Protein AF-A0A016TRS3-F1 (afdb_monomer_lite)

Sequence (82 aa):
MNDLASELGRRKRAGWGADESIEGVMKKTKNTRLRAQLFKTTVFPALTYASEIWALHKQDENTVSVVERSIESVMLGVNILT

pLDDT: mean 71.5, std 8.87, range [38.72, 83.25]

Structure (mmCIF, N/CA/C/O backbone):
data_AF-A0A016TRS3-F1
#
_entry.id   AF-A0A016TRS3-F1
#
loop_
_atom_site.group_PDB
_atom_site.id
_atom_site.type_symbol
_atom_site.label_atom_id
_atom_site.label_alt_id
_atom_site.label_comp_id
_atom_site.label_asym_id
_atom_site.label_entity_id
_atom_site.label_seq_id
_atom_site.pdbx_PDB_ins_code
_atom_site.Cartn_x
_atom_site.Cartn_y
_atom_site.Cartn_z
_atom_site.occupancy
_atom_site.B_iso_or_equiv
_atom_site.auth_seq_id
_atom_site.auth_comp_id
_atom_site.auth_asym_id
_atom_site.auth_atom_id
_atom_site.pdbx_PDB_model_num
ATOM 1 N N . MET A 1 1 ? 9.131 -3.282 -28.699 1.00 51.84 1 MET A N 1
ATOM 2 C CA . MET A 1 1 ? 9.556 -2.192 -27.787 1.00 51.84 1 MET A CA 1
ATOM 3 C C . MET A 1 1 ? 8.395 -1.433 -27.129 1.00 51.84 1 MET A C 1
ATOM 5 O O . MET A 1 1 ? 8.589 -0.982 -26.014 1.00 51.84 1 MET A O 1
ATOM 9 N N . ASN A 1 2 ? 7.189 -1.355 -27.715 1.00 60.31 2 ASN A N 1
ATOM 10 C CA . ASN A 1 2 ? 6.025 -0.676 -27.094 1.00 60.31 2 ASN A CA 1
ATOM 11 C C . ASN A 1 2 ? 5.212 -1.524 -26.088 1.00 60.31 2 ASN A C 1
ATOM 13 O O . ASN A 1 2 ? 4.328 -1.006 -25.406 1.00 60.31 2 ASN A O 1
ATOM 17 N N . ASP A 1 3 ? 5.503 -2.822 -26.001 1.00 70.00 3 ASP A N 1
ATOM 18 C CA . ASP A 1 3 ? 4.729 -3.782 -25.205 1.00 70.00 3 ASP A CA 1
ATOM 19 C C . ASP A 1 3 ? 4.990 -3.630 -23.695 1.00 70.00 3 ASP A C 1
ATOM 21 O O . ASP A 1 3 ? 4.063 -3.524 -22.896 1.00 70.00 3 ASP A O 1
ATOM 25 N N . LEU A 1 4 ? 6.262 -3.452 -23.315 1.00 71.88 4 LEU A N 1
ATOM 26 C CA . LEU A 1 4 ? 6.691 -3.318 -21.919 1.00 71.88 4 LEU A CA 1
ATOM 27 C C . LEU A 1 4 ? 6.126 -2.058 -21.243 1.00 71.88 4 LEU A C 1
ATOM 29 O O . LEU A 1 4 ? 5.669 -2.117 -20.106 1.00 71.88 4 LEU A O 1
ATOM 33 N N . ALA A 1 5 ? 6.121 -0.924 -21.951 1.00 72.44 5 ALA A N 1
ATOM 34 C CA . ALA A 1 5 ? 5.571 0.330 -21.434 1.00 72.44 5 ALA A CA 1
ATOM 35 C C . ALA A 1 5 ? 4.045 0.248 -21.243 1.00 72.44 5 ALA A C 1
ATOM 37 O O . ALA A 1 5 ? 3.508 0.745 -20.251 1.00 72.44 5 ALA A O 1
ATOM 38 N N . SER A 1 6 ? 3.345 -0.425 -22.163 1.00 77.38 6 SER A N 1
ATOM 39 C CA . SER A 1 6 ? 1.904 -0.666 -22.039 1.00 77.38 6 SER A CA 1
ATOM 40 C C . SER A 1 6 ? 1.581 -1.619 -20.890 1.00 77.38 6 SER A C 1
ATOM 42 O O . SER A 1 6 ? 0.660 -1.350 -20.118 1.00 77.38 6 SER A O 1
ATOM 44 N N . GLU A 1 7 ? 2.350 -2.695 -20.735 1.00 77.75 7 GLU A N 1
ATOM 45 C CA . GLU A 1 7 ? 2.184 -3.672 -19.659 1.00 77.75 7 GLU A CA 1
ATOM 46 C C . GLU A 1 7 ? 2.469 -3.059 -18.282 1.00 77.75 7 GLU A C 1
ATOM 48 O O . GLU A 1 7 ? 1.683 -3.235 -17.347 1.00 77.75 7 GLU A O 1
ATOM 53 N N . LEU A 1 8 ? 3.516 -2.237 -18.165 1.00 74.31 8 LEU A N 1
ATOM 54 C CA . LEU A 1 8 ? 3.798 -1.477 -16.946 1.00 74.31 8 LEU A CA 1
ATOM 55 C C . LEU A 1 8 ? 2.648 -0.513 -16.615 1.00 74.31 8 LEU A C 1
ATOM 57 O O . LEU A 1 8 ? 2.204 -0.443 -15.468 1.00 74.31 8 LEU A O 1
ATOM 61 N N . GLY A 1 9 ? 2.092 0.166 -17.624 1.00 77.25 9 GLY A N 1
ATOM 62 C CA . GLY A 1 9 ? 0.915 1.021 -17.463 1.00 77.25 9 GLY A CA 1
ATOM 63 C C . GLY A 1 9 ? -0.333 0.263 -16.990 1.00 77.25 9 GLY A C 1
ATOM 64 O O . GLY A 1 9 ? -1.096 0.783 -16.173 1.00 77.25 9 GLY A O 1
ATOM 65 N N . ARG A 1 10 ? -0.546 -0.978 -17.450 1.00 83.25 10 ARG A N 1
ATOM 66 C CA . ARG A 1 10 ? -1.646 -1.839 -16.973 1.00 83.25 10 ARG A CA 1
ATOM 67 C C . ARG A 1 10 ? -1.433 -2.275 -15.528 1.00 83.25 10 ARG A C 1
ATOM 69 O O . ARG A 1 10 ? -2.368 -2.179 -14.735 1.00 83.25 10 ARG A O 1
ATOM 76 N N . ARG A 1 11 ? -0.215 -2.690 -15.172 1.00 78.06 11 ARG A N 1
ATOM 77 C CA . ARG A 1 11 ? 0.139 -3.109 -13.807 1.00 78.06 11 ARG A CA 1
ATOM 78 C C . ARG A 1 11 ? 0.051 -1.963 -12.811 1.00 78.06 11 ARG A C 1
ATOM 80 O O . ARG A 1 11 ? -0.482 -2.160 -11.727 1.00 78.06 11 ARG A O 1
ATOM 87 N N . LYS A 1 12 ? 0.475 -0.756 -13.198 1.00 74.69 12 LYS A N 1
ATOM 88 C CA . LYS A 1 12 ? 0.352 0.444 -12.359 1.00 74.69 12 LYS A CA 1
ATOM 89 C C . LYS A 1 12 ? -1.113 0.768 -12.051 1.00 74.69 12 LYS A C 1
ATOM 91 O O . LYS A 1 12 ? -1.449 1.026 -10.902 1.00 74.69 12 LYS A O 1
ATOM 96 N N . ARG A 1 13 ? -2.003 0.681 -13.050 1.00 78.69 13 ARG A N 1
ATOM 97 C CA . ARG A 1 13 ? -3.454 0.864 -12.847 1.00 78.69 13 ARG A CA 1
ATOM 98 C C . ARG A 1 13 ? -4.069 -0.221 -11.962 1.00 78.69 13 ARG A C 1
ATOM 100 O O . ARG A 1 13 ? -4.883 0.097 -11.103 1.00 78.69 13 ARG A O 1
ATOM 107 N N . ALA A 1 14 ? -3.678 -1.480 -12.157 1.00 79.25 14 ALA A N 1
ATOM 108 C CA . ALA A 1 14 ? -4.148 -2.584 -11.323 1.00 79.25 14 ALA A CA 1
ATOM 109 C C . ALA A 1 14 ? -3.674 -2.444 -9.865 1.00 79.25 14 ALA A C 1
ATOM 111 O O . ALA A 1 14 ? -4.462 -2.652 -8.947 1.00 79.25 14 ALA A O 1
ATOM 112 N N . GLY A 1 15 ? -2.418 -2.030 -9.659 1.00 76.88 15 GLY A N 1
ATOM 113 C CA . GLY A 1 15 ? -1.866 -1.734 -8.337 1.00 76.88 15 GLY A CA 1
ATOM 114 C C . GLY A 1 15 ? -2.607 -0.593 -7.642 1.00 76.88 15 GLY A C 1
ATOM 115 O O . GLY A 1 15 ? -2.993 -0.740 -6.489 1.00 76.88 15 GLY A O 1
ATOM 116 N N . TRP A 1 16 ? -2.896 0.495 -8.363 1.00 76.06 16 TRP A N 1
ATOM 117 C CA . TRP A 1 16 ? -3.643 1.633 -7.817 1.00 76.06 16 TRP A CA 1
ATOM 118 C C . TRP A 1 16 ? -5.074 1.269 -7.393 1.00 76.06 16 TRP A C 1
ATOM 120 O O . TRP A 1 16 ? -5.513 1.639 -6.310 1.00 76.06 16 TRP A O 1
ATOM 130 N N . GLY A 1 17 ? -5.795 0.487 -8.206 1.00 78.31 17 GLY A N 1
ATOM 131 C CA . GLY A 1 17 ? -7.146 0.037 -7.844 1.00 78.31 17 GLY A CA 1
ATOM 132 C C . GLY A 1 17 ? -7.168 -0.900 -6.629 1.00 78.31 17 GLY A C 1
ATOM 133 O O . GLY A 1 17 ? -8.108 -0.867 -5.833 1.00 78.31 17 GLY A O 1
ATOM 134 N N . ALA A 1 18 ? -6.128 -1.722 -6.458 1.00 76.50 18 ALA A N 1
ATOM 135 C CA . ALA A 1 18 ? -5.983 -2.563 -5.273 1.00 76.50 18 ALA A CA 1
ATOM 136 C C . ALA A 1 18 ? -5.699 -1.727 -4.015 1.00 76.50 18 ALA A C 1
ATOM 138 O O . ALA A 1 18 ? -6.285 -1.999 -2.966 1.00 76.50 18 ALA A O 1
ATOM 139 N N . ASP A 1 19 ? -4.862 -0.694 -4.132 1.00 71.31 19 ASP A N 1
ATOM 140 C CA . ASP A 1 19 ? -4.539 0.222 -3.035 1.00 71.31 19 ASP A CA 1
ATOM 141 C C . ASP A 1 19 ? -5.780 0.983 -2.539 1.00 71.31 19 ASP A C 1
ATOM 143 O O . ASP A 1 19 ? -6.078 0.971 -1.346 1.00 71.31 19 ASP A O 1
ATOM 147 N N . GLU A 1 20 ? -6.604 1.513 -3.449 1.00 78.44 20 GLU A N 1
ATOM 148 C CA . GLU A 1 20 ? -7.857 2.204 -3.102 1.00 78.44 20 GLU A CA 1
ATOM 149 C C . GLU A 1 20 ? -8.859 1.278 -2.379 1.00 78.44 20 GLU A C 1
ATOM 151 O O . GLU A 1 20 ? -9.507 1.661 -1.397 1.00 78.44 20 GLU A O 1
ATOM 156 N N . SER A 1 21 ? -8.949 0.012 -2.803 1.00 78.44 21 SER A N 1
ATOM 157 C CA . SER A 1 21 ? -9.770 -0.993 -2.119 1.00 78.44 21 SER A CA 1
ATOM 158 C C . SER A 1 21 ? -9.253 -1.292 -0.705 1.00 78.44 21 SER A C 1
ATOM 160 O O . SER A 1 21 ? -10.049 -1.432 0.230 1.00 78.44 21 SER A O 1
ATOM 162 N N . ILE A 1 22 ? -7.932 -1.389 -0.525 1.00 74.19 22 ILE A N 1
ATOM 163 C CA . ILE A 1 22 ? -7.296 -1.623 0.781 1.00 74.19 22 ILE A CA 1
ATOM 164 C C . ILE A 1 22 ? -7.498 -0.411 1.695 1.00 74.19 22 ILE A C 1
ATOM 166 O O . ILE A 1 22 ? -7.874 -0.577 2.859 1.00 74.19 22 ILE A O 1
ATOM 170 N N . GLU A 1 23 ? -7.342 0.803 1.170 1.00 73.88 23 GLU A N 1
ATOM 171 C CA . GLU A 1 23 ? -7.599 2.046 1.892 1.00 73.88 23 GLU A CA 1
ATOM 172 C C . GLU A 1 23 ? -9.059 2.110 2.377 1.00 73.88 23 GLU A C 1
ATOM 174 O O . GLU A 1 23 ? -9.322 2.423 3.543 1.00 73.88 23 GLU A O 1
ATOM 179 N N . GLY A 1 24 ? -10.020 1.714 1.535 1.00 79.56 24 GLY A N 1
ATOM 180 C CA . GLY A 1 24 ? -11.433 1.606 1.903 1.00 79.56 24 GLY A CA 1
ATOM 181 C C . GLY A 1 24 ? -11.697 0.617 3.047 1.00 79.56 24 GLY A C 1
ATOM 182 O O . GLY A 1 24 ? -12.488 0.906 3.954 1.00 79.56 24 GLY A O 1
ATOM 183 N N . VAL A 1 25 ? -11.014 -0.533 3.055 1.00 77.44 25 VAL A N 1
ATOM 184 C CA . VAL A 1 25 ? -11.092 -1.526 4.145 1.00 77.44 25 VAL A CA 1
ATOM 185 C C . VAL A 1 25 ? -10.449 -0.986 5.425 1.00 77.44 25 VAL A C 1
ATOM 187 O O . VAL A 1 25 ? -11.017 -1.124 6.515 1.00 77.44 25 VAL A O 1
ATOM 190 N N . MET A 1 26 ? -9.304 -0.313 5.313 1.00 71.69 26 MET A N 1
ATOM 191 C CA . MET A 1 26 ? -8.619 0.303 6.448 1.00 71.69 26 MET A CA 1
ATOM 192 C C . MET A 1 26 ? -9.452 1.430 7.070 1.00 71.69 26 MET A C 1
ATOM 194 O O . MET A 1 26 ? -9.578 1.469 8.292 1.00 71.69 26 MET A O 1
ATOM 198 N N . LYS A 1 27 ? -10.088 2.291 6.266 1.00 76.00 27 LYS A N 1
ATOM 199 C CA . LYS A 1 27 ? -10.974 3.372 6.741 1.00 76.00 27 LYS A CA 1
ATOM 200 C C . LYS A 1 27 ? -12.209 2.8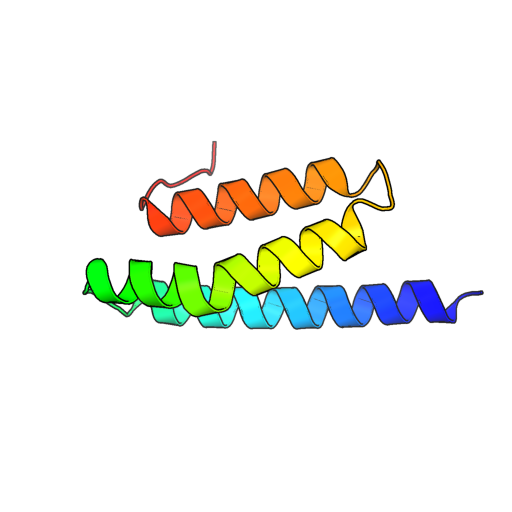43 7.481 1.00 76.00 27 LYS A C 1
ATOM 202 O O . LYS A 1 27 ? -12.628 3.435 8.472 1.00 76.00 27 LYS A O 1
ATOM 207 N N . LYS A 1 28 ? -12.780 1.716 7.039 1.00 81.19 28 LYS A N 1
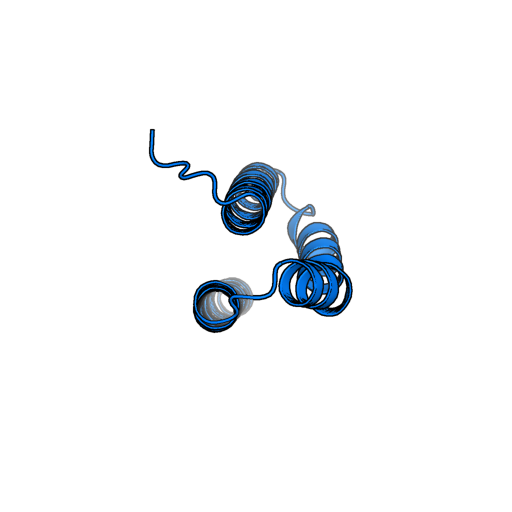ATOM 208 C CA . LYS A 1 28 ? -13.939 1.074 7.695 1.00 81.19 28 LYS A CA 1
ATOM 209 C C . LYS A 1 28 ? -13.566 0.317 8.973 1.00 81.19 28 LYS A C 1
ATOM 211 O O . LYS A 1 28 ? -14.397 0.168 9.871 1.00 81.19 28 LYS A O 1
ATOM 216 N N . THR A 1 29 ? -12.327 -0.155 9.079 1.00 77.19 29 THR A N 1
ATOM 217 C CA . THR A 1 29 ? -11.861 -0.922 10.237 1.00 77.19 29 THR A CA 1
ATOM 218 C C . THR A 1 29 ? -11.570 0.012 11.414 1.00 77.19 29 THR A C 1
ATOM 220 O O . THR A 1 29 ? -10.511 0.620 11.495 1.00 77.19 29 THR A O 1
ATOM 223 N N . LYS A 1 30 ? -12.486 0.108 12.386 1.00 76.19 30 LYS A N 1
ATOM 224 C CA . LYS A 1 30 ? -12.290 0.957 13.585 1.00 76.19 30 LYS A CA 1
ATOM 225 C C . LYS A 1 30 ? -11.193 0.458 14.537 1.00 76.19 30 LYS A C 1
ATOM 227 O O . LYS A 1 30 ? -10.758 1.199 15.411 1.00 76.19 30 LYS A O 1
ATOM 232 N N . ASN A 1 31 ? -10.758 -0.795 14.399 1.00 81.88 31 ASN A N 1
ATOM 233 C CA . ASN A 1 31 ? -9.766 -1.396 15.283 1.00 81.88 31 ASN A CA 1
ATOM 234 C C . ASN A 1 31 ? -8.338 -1.129 14.776 1.00 81.88 31 ASN A C 1
ATOM 236 O O . ASN A 1 31 ? -7.885 -1.712 13.789 1.00 81.88 31 ASN A O 1
ATOM 240 N N . THR A 1 32 ? -7.615 -0.266 15.485 1.00 75.62 32 THR A N 1
ATOM 241 C CA . THR A 1 32 ? -6.237 0.144 15.174 1.00 75.62 32 THR A CA 1
ATOM 242 C C . THR A 1 32 ? -5.250 -1.023 15.175 1.00 75.62 32 THR A C 1
ATOM 244 O O . THR A 1 32 ? -4.348 -1.059 14.340 1.00 75.62 32 THR A O 1
ATOM 247 N N . ARG A 1 33 ? -5.439 -2.022 16.047 1.00 80.88 33 ARG A N 1
ATOM 248 C CA . ARG A 1 33 ? -4.569 -3.208 16.110 1.00 80.88 33 ARG A CA 1
ATOM 249 C C . ARG A 1 33 ? -4.736 -4.098 14.878 1.00 80.88 33 ARG A C 1
ATOM 251 O O . ARG A 1 33 ? -3.740 -4.559 14.328 1.00 80.88 33 ARG A O 1
ATOM 258 N N . LEU A 1 34 ? -5.972 -4.290 14.413 1.00 80.12 34 LEU A N 1
ATOM 259 C CA . LEU A 1 34 ? -6.249 -5.042 13.184 1.00 80.12 34 LEU A CA 1
ATOM 260 C C . LEU A 1 34 ? -5.728 -4.315 11.937 1.00 80.12 34 LEU A C 1
ATOM 262 O O . LEU A 1 34 ? -5.141 -4.963 11.074 1.00 80.12 34 LEU A O 1
ATOM 266 N N . ARG A 1 35 ? -5.844 -2.980 11.867 1.00 77.38 35 ARG A N 1
ATOM 267 C CA . ARG A 1 35 ? -5.236 -2.185 10.779 1.00 77.38 35 ARG A CA 1
ATOM 268 C C . ARG A 1 35 ? -3.715 -2.334 10.740 1.00 77.38 35 ARG A C 1
ATOM 270 O O . ARG A 1 35 ? -3.157 -2.567 9.672 1.00 77.38 35 ARG A O 1
ATOM 277 N N . ALA A 1 36 ? -3.052 -2.254 11.895 1.00 78.69 36 ALA A N 1
ATOM 278 C CA . ALA A 1 36 ? -1.602 -2.421 11.984 1.00 78.69 36 ALA A CA 1
ATOM 279 C C . ALA A 1 36 ? -1.147 -3.835 11.580 1.00 78.69 36 ALA A C 1
ATOM 281 O O . ALA A 1 36 ? -0.116 -3.994 10.927 1.00 78.69 36 ALA A O 1
ATOM 282 N N . GLN A 1 37 ? -1.919 -4.866 11.938 1.00 83.25 37 GLN A N 1
ATOM 283 C CA . GLN A 1 37 ? -1.618 -6.248 11.564 1.00 83.25 37 GLN A CA 1
ATOM 284 C C . GLN A 1 37 ? -1.822 -6.497 10.063 1.00 83.25 37 GLN A C 1
ATOM 286 O O . GLN A 1 37 ? -0.963 -7.108 9.427 1.00 83.25 37 GLN A O 1
ATOM 291 N N . LEU A 1 38 ? -2.924 -6.007 9.487 1.00 79.44 38 LEU A N 1
ATOM 292 C CA . LEU A 1 38 ? -3.216 -6.134 8.056 1.00 79.44 38 LEU A CA 1
ATOM 293 C C . LEU A 1 38 ? -2.127 -5.462 7.211 1.00 79.44 38 LEU A C 1
ATOM 295 O O . LEU A 1 38 ? -1.639 -6.028 6.235 1.00 79.44 38 LEU A O 1
ATOM 299 N N . PHE A 1 39 ? -1.677 -4.289 7.650 1.00 75.44 39 PHE A N 1
ATOM 300 C CA . PHE A 1 39 ? -0.580 -3.585 7.011 1.00 75.44 39 PHE A CA 1
ATOM 301 C C . PHE A 1 39 ? 0.724 -4.384 7.022 1.00 75.44 39 PHE A C 1
ATOM 303 O O . PHE A 1 39 ? 1.296 -4.633 5.965 1.00 75.44 39 PHE A O 1
ATOM 310 N N . LYS A 1 40 ? 1.169 -4.842 8.199 1.00 80.19 40 LYS A N 1
ATOM 311 C CA . LYS A 1 40 ? 2.431 -5.589 8.336 1.00 80.19 40 LYS A CA 1
ATOM 312 C C . LYS A 1 40 ? 2.450 -6.895 7.544 1.00 80.19 40 LYS A C 1
ATOM 314 O O . LYS A 1 40 ? 3.514 -7.329 7.125 1.00 80.19 40 LYS A O 1
ATOM 319 N N . THR A 1 41 ? 1.295 -7.536 7.387 1.00 81.88 41 THR A N 1
ATOM 320 C CA . THR A 1 41 ? 1.192 -8.859 6.752 1.00 81.88 41 THR A CA 1
ATOM 321 C C . THR A 1 41 ? 0.949 -8.796 5.250 1.00 81.88 41 THR A C 1
ATOM 323 O O . THR A 1 41 ? 1.346 -9.720 4.553 1.00 81.88 41 THR A O 1
ATOM 326 N N . THR A 1 42 ? 0.308 -7.735 4.749 1.00 79.06 42 THR A N 1
ATOM 327 C CA . THR A 1 42 ? -0.144 -7.669 3.348 1.00 79.06 42 THR A CA 1
ATOM 328 C C . THR A 1 42 ? 0.443 -6.479 2.600 1.00 79.06 42 THR A C 1
ATOM 330 O O . THR A 1 42 ? 1.002 -6.647 1.522 1.00 79.06 42 THR A O 1
ATOM 333 N N . VAL A 1 43 ? 0.350 -5.277 3.175 1.00 77.25 43 VAL A N 1
ATOM 334 C CA . VAL A 1 43 ? 0.757 -4.040 2.490 1.00 77.25 43 VAL A CA 1
ATOM 335 C C . VAL A 1 43 ? 2.273 -3.882 2.506 1.00 77.25 43 VAL A C 1
ATOM 337 O O . VAL A 1 43 ? 2.869 -3.610 1.472 1.00 77.25 43 VAL A O 1
ATOM 340 N N . PHE A 1 44 ? 2.909 -4.124 3.654 1.00 79.06 44 PHE A N 1
ATOM 341 C CA . PHE A 1 44 ? 4.354 -3.972 3.808 1.00 79.06 44 PHE A CA 1
ATOM 342 C C . PHE A 1 44 ? 5.157 -4.909 2.883 1.00 79.06 44 PHE A C 1
ATOM 344 O O . PHE A 1 44 ? 6.012 -4.407 2.161 1.00 79.06 44 PHE A O 1
ATOM 351 N N . PRO A 1 45 ? 4.856 -6.222 2.778 1.00 80.25 45 PRO A N 1
ATOM 352 C CA . PRO A 1 45 ? 5.578 -7.101 1.854 1.00 80.25 45 PRO A CA 1
AT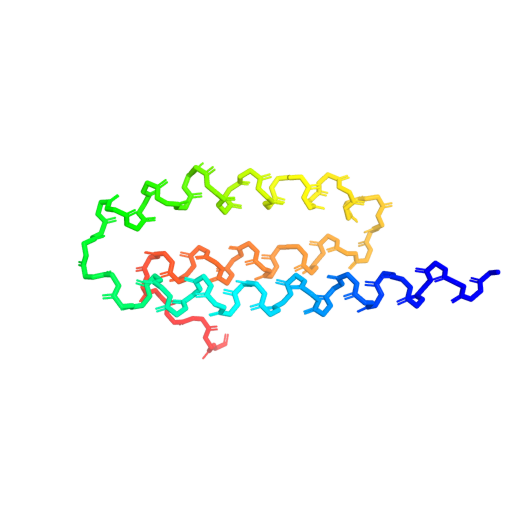OM 353 C C . PRO A 1 45 ? 5.352 -6.750 0.378 1.00 80.25 45 PRO A C 1
ATOM 355 O O . PRO A 1 45 ? 6.280 -6.832 -0.423 1.00 80.25 45 PRO A O 1
ATOM 358 N N . ALA A 1 46 ? 4.132 -6.340 0.012 1.00 79.31 46 ALA A N 1
ATOM 359 C CA . ALA A 1 46 ? 3.821 -5.918 -1.352 1.00 79.31 46 ALA A CA 1
ATOM 360 C C . ALA A 1 46 ? 4.575 -4.636 -1.733 1.00 79.31 46 ALA A C 1
ATOM 362 O O . ALA A 1 46 ? 5.058 -4.519 -2.858 1.00 79.31 46 ALA A O 1
ATOM 363 N N . LEU A 1 47 ? 4.710 -3.709 -0.783 1.00 76.38 47 LEU A N 1
ATOM 364 C CA . LEU A 1 47 ? 5.451 -2.466 -0.946 1.00 76.38 47 LEU A CA 1
ATOM 365 C C . LEU A 1 47 ? 6.951 -2.723 -1.065 1.00 76.38 47 LEU A C 1
ATOM 367 O O . LEU A 1 47 ? 7.555 -2.231 -2.004 1.00 76.38 47 LEU A O 1
ATOM 371 N N . THR A 1 48 ? 7.539 -3.559 -0.203 1.00 79.88 48 THR A N 1
ATOM 372 C CA . THR A 1 48 ? 8.956 -3.943 -0.311 1.00 79.88 48 THR A CA 1
ATOM 373 C C . THR A 1 48 ? 9.256 -4.590 -1.662 1.00 79.88 48 THR A C 1
ATOM 375 O O . THR A 1 48 ? 10.205 -4.195 -2.331 1.00 79.88 48 THR A O 1
ATOM 378 N N . TYR A 1 49 ? 8.404 -5.514 -2.112 1.00 77.06 49 TYR A N 1
ATOM 379 C CA . TYR A 1 49 ? 8.563 -6.160 -3.415 1.00 77.06 49 TYR A CA 1
ATOM 380 C C . TYR A 1 49 ? 8.409 -5.175 -4.584 1.00 77.06 49 TYR A C 1
ATOM 382 O O . TYR A 1 49 ? 9.157 -5.228 -5.560 1.00 77.06 49 TYR A O 1
ATOM 390 N N . ALA A 1 50 ? 7.454 -4.245 -4.495 1.00 70.62 50 ALA A N 1
ATOM 391 C CA . ALA A 1 50 ? 7.314 -3.182 -5.481 1.00 70.62 50 ALA A CA 1
ATOM 392 C C . ALA A 1 50 ? 8.549 -2.268 -5.482 1.00 70.62 50 ALA A C 1
ATOM 394 O O . ALA A 1 50 ? 9.099 -2.013 -6.546 1.00 70.62 50 ALA A O 1
ATOM 395 N N . SER A 1 51 ? 9.045 -1.838 -4.324 1.00 68.88 51 SER A N 1
ATOM 396 C CA . SER A 1 51 ? 10.256 -1.021 -4.213 1.00 68.88 51 SER A CA 1
ATOM 397 C C . SER A 1 51 ? 11.477 -1.735 -4.799 1.00 68.88 51 SER A C 1
ATOM 399 O O . SER A 1 51 ? 12.227 -1.118 -5.544 1.00 68.88 51 SER A O 1
ATOM 401 N N . GLU A 1 52 ? 11.641 -3.041 -4.578 1.00 70.44 52 GLU A N 1
ATOM 402 C CA . GLU A 1 52 ? 12.720 -3.841 -5.182 1.00 70.44 52 GLU A CA 1
ATOM 403 C C . GLU A 1 52 ? 12.635 -3.911 -6.720 1.00 70.44 52 GLU A C 1
ATOM 405 O O . GLU A 1 52 ? 13.658 -3.865 -7.403 1.00 70.44 52 GLU A O 1
ATOM 410 N N . ILE A 1 53 ? 11.424 -3.988 -7.283 1.00 69.00 53 ILE A N 1
ATOM 411 C CA . ILE A 1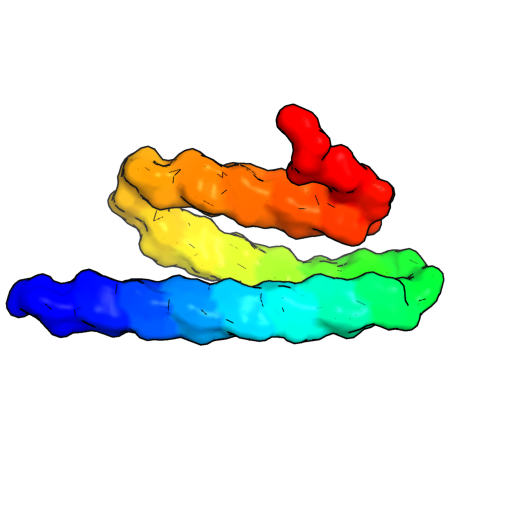 53 ? 11.190 -4.047 -8.737 1.00 69.00 53 ILE A CA 1
ATOM 412 C C . ILE A 1 53 ? 11.319 -2.656 -9.388 1.00 69.00 53 ILE A C 1
ATOM 414 O O . ILE A 1 53 ? 11.832 -2.538 -10.502 1.00 69.00 53 ILE A O 1
ATOM 418 N N . TRP A 1 54 ? 10.834 -1.603 -8.723 1.00 64.19 54 TRP A N 1
ATOM 419 C CA . TRP A 1 54 ? 10.754 -0.239 -9.261 1.00 64.19 54 TRP A CA 1
ATOM 420 C C . TRP A 1 54 ? 12.029 0.588 -9.011 1.00 64.19 54 TRP A C 1
ATOM 422 O O . TRP A 1 54 ? 12.363 1.433 -9.838 1.00 64.19 54 TRP A O 1
ATOM 432 N N . ALA A 1 55 ? 12.805 0.315 -7.952 1.00 57.16 55 ALA A N 1
ATOM 433 C CA . ALA A 1 55 ? 14.074 1.008 -7.662 1.00 57.16 55 ALA A CA 1
ATOM 434 C C . ALA A 1 55 ? 15.187 0.751 -8.698 1.00 57.16 55 ALA A C 1
ATOM 436 O O . ALA A 1 55 ? 16.258 1.349 -8.631 1.00 57.16 55 ALA A O 1
ATOM 437 N N . LEU A 1 56 ? 14.942 -0.092 -9.705 1.00 58.44 56 LEU A N 1
ATOM 438 C CA . LEU A 1 56 ? 15.829 -0.245 -10.859 1.00 58.44 56 LEU A CA 1
ATOM 439 C C . LEU A 1 56 ? 15.923 1.038 -11.710 1.00 58.44 56 LEU A C 1
ATOM 441 O O . LEU A 1 56 ? 16.877 1.191 -12.473 1.00 58.44 56 LEU A O 1
ATOM 445 N N . HIS A 1 57 ? 14.965 1.965 -11.591 1.00 60.00 57 HIS A N 1
ATOM 446 C CA . HIS A 1 57 ? 14.940 3.231 -12.324 1.00 60.00 57 HIS A CA 1
ATOM 447 C C . HIS A 1 57 ? 14.968 4.438 -11.369 1.00 60.00 57 HIS A C 1
ATOM 449 O O . HIS A 1 57 ? 14.057 4.664 -10.580 1.00 60.00 57 HIS A O 1
ATOM 455 N N . LYS A 1 58 ? 15.985 5.299 -11.508 1.00 59.06 58 LYS A N 1
ATOM 456 C CA . LYS A 1 58 ? 16.216 6.483 -10.649 1.00 59.06 58 LYS A CA 1
ATOM 457 C C . LYS A 1 58 ? 15.081 7.526 -10.652 1.00 59.06 58 LYS A C 1
ATOM 459 O O . LYS A 1 58 ? 15.007 8.369 -9.767 1.00 59.06 58 LYS A O 1
ATOM 464 N N . GLN A 1 59 ? 14.199 7.490 -11.653 1.00 55.00 59 GLN A N 1
ATOM 465 C CA . GLN A 1 59 ? 13.000 8.337 -11.720 1.00 55.00 59 GLN A CA 1
ATOM 466 C C . GLN A 1 59 ? 11.856 7.831 -10.830 1.00 55.00 59 GLN A C 1
ATOM 468 O O . GLN A 1 59 ? 11.025 8.631 -10.399 1.00 55.00 59 GLN A O 1
ATOM 473 N N . ASP A 1 60 ? 11.823 6.531 -10.540 1.00 59.72 60 ASP A N 1
ATOM 474 C CA . ASP A 1 60 ? 10.729 5.895 -9.814 1.00 59.72 60 ASP A CA 1
ATOM 475 C C . ASP A 1 60 ? 10.954 5.905 -8.295 1.00 59.72 60 ASP A C 1
ATOM 477 O O . ASP A 1 60 ? 9.975 5.882 -7.552 1.00 59.72 60 ASP A O 1
ATOM 481 N N . GLU A 1 61 ? 12.193 6.079 -7.815 1.00 62.44 61 GLU A N 1
ATOM 482 C CA . GLU A 1 61 ? 12.522 6.260 -6.385 1.00 62.44 61 GLU A CA 1
ATOM 483 C C . GLU A 1 61 ? 11.694 7.382 -5.736 1.00 62.44 61 GLU A C 1
ATOM 485 O O . GLU A 1 61 ? 11.150 7.227 -4.642 1.00 62.44 61 GLU A O 1
ATOM 490 N N . ASN A 1 62 ? 11.530 8.505 -6.443 1.00 66.38 62 ASN A N 1
ATOM 491 C CA . ASN A 1 62 ? 10.761 9.642 -5.944 1.00 66.38 62 ASN A CA 1
ATOM 492 C C . ASN A 1 62 ? 9.245 9.371 -5.945 1.00 66.38 62 ASN A C 1
ATOM 494 O O . ASN A 1 62 ? 8.497 10.026 -5.230 1.00 66.38 62 ASN A O 1
ATOM 498 N N . THR A 1 63 ? 8.778 8.412 -6.749 1.00 64.50 63 THR A N 1
ATOM 499 C CA . THR A 1 63 ? 7.370 7.987 -6.757 1.00 64.50 63 THR A CA 1
ATOM 500 C C . THR A 1 63 ? 7.087 6.943 -5.682 1.00 64.50 63 THR A C 1
ATOM 502 O O . THR A 1 63 ? 6.024 6.985 -5.067 1.00 64.50 63 THR A O 1
ATOM 505 N N . VAL A 1 64 ? 8.056 6.068 -5.400 1.00 67.06 64 VAL A N 1
ATOM 506 C CA . VAL A 1 64 ? 7.999 5.091 -4.307 1.00 67.06 64 VAL A CA 1
ATOM 507 C C . VAL A 1 64 ? 7.938 5.811 -2.961 1.00 67.06 64 VAL A C 1
ATOM 509 O O . VAL A 1 64 ? 7.047 5.519 -2.168 1.00 67.06 64 V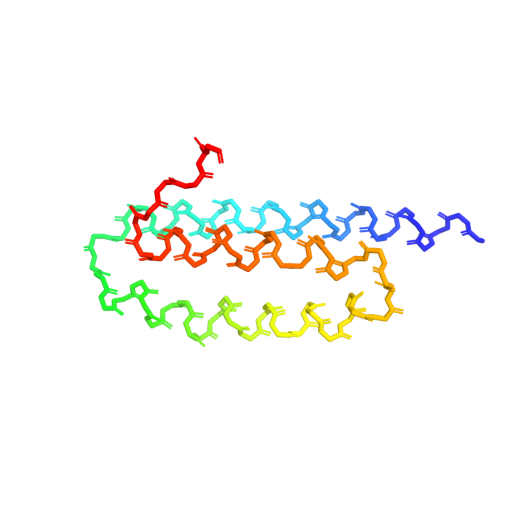AL A O 1
ATOM 512 N N . SER A 1 65 ? 8.778 6.828 -2.739 1.00 70.81 65 SER A N 1
ATOM 513 C CA . SER A 1 65 ? 8.786 7.581 -1.476 1.00 70.81 65 SER A CA 1
ATOM 514 C C . SER A 1 65 ? 7.479 8.344 -1.210 1.00 70.81 65 SER A C 1
ATOM 516 O O . SER A 1 65 ? 7.040 8.456 -0.066 1.00 70.81 65 SER A O 1
ATOM 518 N N . VAL A 1 66 ? 6.811 8.842 -2.258 1.00 71.12 66 VAL A N 1
ATOM 519 C CA . VAL A 1 66 ? 5.496 9.500 -2.145 1.00 71.12 66 VAL A CA 1
ATOM 520 C C . VAL A 1 66 ? 4.408 8.496 -1.765 1.00 71.12 66 VAL A C 1
ATOM 522 O O . VAL A 1 66 ? 3.558 8.806 -0.929 1.00 71.12 66 VAL A O 1
ATOM 525 N N . VAL A 1 67 ? 4.444 7.292 -2.340 1.00 71.50 67 VAL A N 1
ATOM 526 C CA . VAL A 1 67 ? 3.491 6.216 -2.032 1.00 71.50 67 VAL A CA 1
ATOM 527 C C . VAL A 1 67 ? 3.705 5.688 -0.614 1.00 71.50 67 VAL A C 1
ATOM 529 O O . VAL A 1 67 ? 2.745 5.622 0.150 1.00 71.50 67 VAL A O 1
ATOM 532 N N . GLU A 1 68 ? 4.950 5.405 -0.221 1.00 70.31 68 GLU A N 1
ATOM 533 C CA . GLU A 1 68 ? 5.299 5.007 1.150 1.00 70.31 68 GLU A CA 1
ATOM 534 C C . GLU A 1 68 ? 4.786 6.033 2.166 1.00 70.31 68 GLU A C 1
ATOM 536 O O . GLU A 1 68 ? 4.070 5.686 3.106 1.00 70.31 68 GLU A O 1
ATOM 541 N N . ARG A 1 69 ? 5.039 7.320 1.916 1.00 75.00 69 ARG A N 1
ATOM 542 C CA . ARG A 1 69 ? 4.622 8.410 2.803 1.00 75.00 69 ARG A CA 1
ATOM 543 C C . ARG A 1 69 ? 3.101 8.594 2.870 1.00 75.00 69 ARG A C 1
ATOM 545 O O . ARG A 1 69 ? 2.570 8.890 3.946 1.00 75.00 69 ARG A O 1
ATOM 552 N N . SER A 1 70 ? 2.398 8.421 1.747 1.00 67.94 70 SER A N 1
ATOM 553 C CA . SER A 1 70 ? 0.926 8.438 1.679 1.00 67.94 70 SER A CA 1
ATOM 554 C C . SER A 1 70 ? 0.325 7.343 2.558 1.00 67.94 70 SER A C 1
ATOM 556 O O . SER A 1 70 ? -0.536 7.602 3.402 1.00 67.94 70 SER A O 1
ATOM 558 N N . ILE A 1 71 ? 0.870 6.137 2.438 1.00 67.56 71 ILE A N 1
ATOM 559 C CA . ILE A 1 71 ? 0.440 4.960 3.180 1.00 67.56 71 ILE A CA 1
ATOM 560 C C . ILE A 1 71 ? 0.740 5.102 4.682 1.00 67.56 71 ILE A C 1
ATOM 562 O O . ILE A 1 71 ? -0.146 4.864 5.507 1.00 67.56 71 ILE A O 1
ATOM 566 N N . GLU A 1 72 ? 1.939 5.556 5.059 1.00 70.88 72 GLU A N 1
ATOM 567 C CA . GLU A 1 72 ? 2.293 5.858 6.456 1.00 70.88 72 GLU A CA 1
ATOM 568 C C . GLU A 1 72 ? 1.324 6.862 7.087 1.00 70.88 72 GLU A C 1
ATOM 570 O O . GLU A 1 72 ? 0.907 6.719 8.239 1.00 70.88 72 GLU A O 1
ATOM 575 N N . SER A 1 73 ? 0.891 7.852 6.313 1.00 69.88 73 SER A N 1
ATOM 576 C CA . SER A 1 73 ? -0.043 8.864 6.792 1.00 69.88 73 SER A CA 1
ATOM 577 C C . SER A 1 73 ? -1.466 8.322 6.945 1.00 69.88 73 SER A C 1
ATOM 579 O O . SER A 1 73 ? -2.114 8.591 7.957 1.00 69.88 73 SER A O 1
ATOM 581 N N . VAL A 1 74 ? -1.923 7.444 6.044 1.00 66.25 74 VAL A N 1
ATOM 582 C CA . VAL A 1 74 ? -3.187 6.694 6.201 1.00 66.25 74 VAL A CA 1
ATOM 583 C C . VAL A 1 74 ? -3.166 5.797 7.446 1.00 66.25 74 VAL A C 1
ATOM 585 O O . VAL A 1 74 ? -4.200 5.626 8.106 1.00 66.25 74 VAL A O 1
ATOM 588 N N . MET A 1 75 ? -2.007 5.231 7.798 1.00 66.56 75 MET A N 1
ATOM 589 C CA . MET A 1 75 ? -1.841 4.429 9.015 1.00 66.56 75 MET A CA 1
ATOM 590 C C . MET A 1 75 ? -1.869 5.262 10.290 1.00 66.56 75 MET A C 1
ATOM 592 O O . MET A 1 75 ? -2.515 4.866 11.261 1.00 66.56 75 MET A O 1
ATOM 596 N N . LEU A 1 76 ? -1.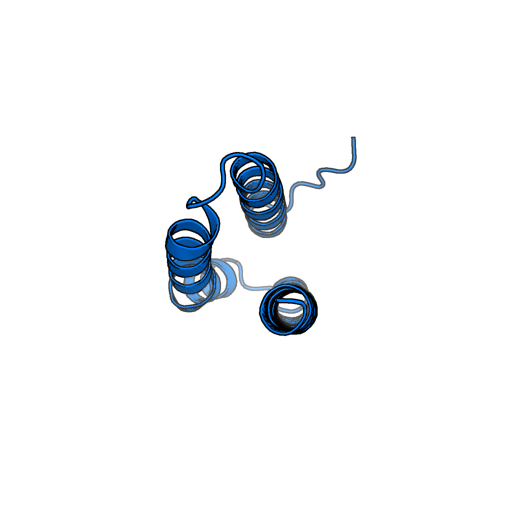171 6.396 10.289 1.00 68.69 76 LEU A N 1
ATOM 597 C CA . LEU A 1 76 ? -1.080 7.297 11.436 1.00 68.69 76 LEU A CA 1
ATOM 598 C C . LEU A 1 76 ? -2.312 8.208 11.569 1.00 68.69 76 LEU A C 1
ATOM 600 O O . LEU A 1 76 ? -2.453 8.902 12.572 1.00 68.69 76 LEU A O 1
ATOM 604 N N . GLY A 1 77 ? -3.223 8.188 10.588 1.00 62.41 77 GLY A N 1
ATOM 605 C CA . GLY A 1 77 ? -4.385 9.076 10.541 1.00 62.41 77 GLY A CA 1
ATOM 606 C C . GLY A 1 77 ? -4.013 10.534 10.254 1.00 62.41 77 GLY A C 1
ATOM 607 O O . GLY A 1 77 ? -4.781 11.435 10.580 1.00 62.41 77 GLY A O 1
ATOM 608 N N . VAL A 1 78 ? -2.835 10.767 9.675 1.00 59.84 78 VAL A N 1
ATOM 609 C CA . VAL A 1 78 ? -2.320 12.092 9.326 1.00 59.84 78 VAL A CA 1
ATOM 610 C C . VAL A 1 78 ? -2.771 12.422 7.903 1.00 59.84 78 VAL A C 1
ATOM 612 O O . VAL A 1 78 ? -2.650 11.605 6.998 1.00 59.84 78 VAL A O 1
ATOM 615 N N . ASN A 1 79 ? -3.331 13.612 7.692 1.00 52.84 79 ASN A N 1
ATOM 616 C CA . ASN A 1 79 ? -3.730 14.080 6.367 1.00 52.84 79 ASN A CA 1
ATOM 617 C C . ASN A 1 79 ? -2.549 14.836 5.740 1.00 52.84 79 ASN A C 1
ATOM 619 O O . ASN A 1 79 ? -2.235 15.938 6.182 1.00 52.84 79 ASN A O 1
ATOM 623 N N . ILE A 1 80 ? -1.873 14.250 4.752 1.00 61.22 80 ILE A N 1
ATOM 624 C CA . ILE A 1 80 ? -0.859 14.950 3.945 1.00 61.22 80 ILE A CA 1
ATOM 625 C C . ILE A 1 80 ? -1.484 15.381 2.627 1.00 61.22 80 ILE A C 1
ATOM 627 O O . ILE A 1 80 ? -1.355 14.735 1.592 1.00 61.22 80 ILE A O 1
ATOM 631 N N . LEU A 1 81 ? -2.178 16.507 2.720 1.00 45.59 81 LEU A N 1
ATOM 632 C CA . LEU A 1 81 ? -2.537 17.383 1.617 1.00 45.59 81 LEU A CA 1
ATOM 633 C C . LEU A 1 81 ? -2.169 18.805 2.060 1.00 45.59 81 LEU A C 1
ATOM 635 O O . LEU A 1 81 ? -3.049 19.587 2.409 1.00 45.59 81 LEU A O 1
ATOM 639 N N . THR A 1 82 ? -0.865 19.096 2.094 1.00 38.72 82 THR A N 1
ATOM 640 C CA . THR A 1 82 ? -0.316 20.460 2.135 1.00 38.72 82 THR A CA 1
ATOM 641 C C . THR A 1 82 ? 1.007 20.492 1.390 1.00 38.72 82 THR A C 1
ATOM 643 O O . THR A 1 82 ? 1.828 19.578 1.637 1.00 38.72 82 THR A O 1
#

Foldseek 3Di:
DVPVVVVVVVVVVVVVVVVVVLLVVLVPDPDLVVSVVCCVVPVVVVLVVCCVVQVVDPVCVVVSVVVVVVVVCSSVVHDPPD

Organism: NCBI:txid53326

Radius of gyration: 14.13 Å; chains: 1; bounding box: 30×29×44 Å

Secondary structure (DSSP, 8-state):
--HHHHHHHHHHHHHHHHHHHHHHHHHH---HHHHHHHIIIIIHHHHHHHHHHHTTSTTTHHHHHHHHHHHHHHHHT-----